Protein AF-A0A365Y9M2-F1 (afdb_monomer_lite)

Organism: NCBI:txid453836

pLDDT: mean 88.28, std 11.85, range [40.34, 97.75]

Secondary structure (DSSP, 8-state):
---PPPHHHHHHSTT--EEEEE-TTS-EEEEEEHHHHHHHHHHHHHHHHHTTT-HHHHHHHHHHHHHHH-TTTHHHHHHHHHHIIIIIIIHHHHHHHHHHH---HHHHHHHHTT---

Radius of gyration: 18.8 Å; chains: 1; bounding box: 39×30×52 Å

Sequence (117 aa):
MTNELPEELIKQLEGVNDFIITGSNGLPVGSLKLDQLQNDGANLAFKLAAHAGDEAQTRATLREAIQQHGHESIGYILMNAIPLLVDDILAPSFDVMQTATGADPRAKMAEIGGINA

Structure (mmCIF, N/CA/C/O backbone):
data_AF-A0A365Y9M2-F1
#
_entry.id   AF-A0A365Y9M2-F1
#
loop_
_atom_site.group_PDB
_atom_site.id
_atom_site.type_symbol
_atom_site.label_atom_id
_atom_site.label_alt_id
_atom_site.label_comp_id
_atom_site.label_asym_id
_atom_site.label_entity_id
_atom_site.label_seq_id
_atom_site.pdbx_PDB_ins_code
_atom_site.Cartn_x
_atom_site.Cartn_y
_atom_site.Cartn_z
_atom_site.occupancy
_atom_site.B_iso_or_equiv
_atom_site.auth_seq_id
_atom_site.auth_comp_id
_atom_site.auth_asym_id
_atom_site.auth_atom_id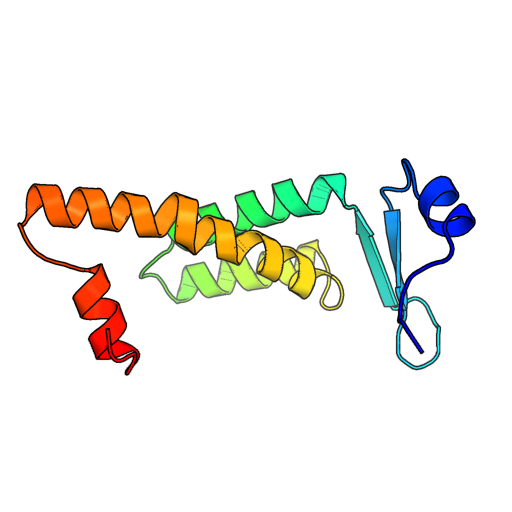
_atom_site.pdbx_PDB_model_num
ATOM 1 N N . MET A 1 1 ? -11.681 3.882 -33.254 1.00 40.34 1 MET A N 1
ATOM 2 C CA . MET A 1 1 ? -10.686 2.801 -33.386 1.00 40.34 1 MET A CA 1
ATOM 3 C C . MET A 1 1 ? -10.586 2.162 -32.021 1.00 40.34 1 MET A C 1
ATOM 5 O O . MET A 1 1 ? -10.237 2.859 -31.080 1.00 40.34 1 MET A O 1
ATOM 9 N N . THR A 1 2 ? -11.054 0.928 -31.883 1.00 45.25 2 THR A N 1
ATOM 10 C CA . THR A 1 2 ? -10.935 0.162 -30.641 1.00 45.25 2 THR A CA 1
ATOM 11 C C . THR A 1 2 ? -9.448 -0.080 -30.382 1.00 45.25 2 THR A C 1
ATOM 13 O O . THR A 1 2 ? -8.747 -0.581 -31.256 1.00 45.25 2 THR A O 1
ATOM 16 N N . ASN A 1 3 ? -8.953 0.353 -29.220 1.00 54.94 3 ASN A N 1
ATOM 17 C CA . ASN A 1 3 ? -7.579 0.124 -28.749 1.00 54.94 3 ASN A CA 1
ATOM 18 C C . ASN A 1 3 ? -7.406 -1.337 -28.297 1.00 54.94 3 ASN A C 1
ATOM 20 O O . ASN A 1 3 ? -6.944 -1.607 -27.193 1.00 54.94 3 ASN A O 1
ATOM 24 N N . GLU A 1 4 ? -7.837 -2.284 -29.120 1.00 59.12 4 GLU A N 1
ATOM 25 C CA . GLU A 1 4 ? -7.675 -3.702 -28.832 1.00 59.12 4 GLU A CA 1
ATOM 26 C C . GLU A 1 4 ? -6.430 -4.198 -29.557 1.00 59.12 4 GLU A C 1
ATOM 28 O O . GLU A 1 4 ? -6.253 -3.989 -30.761 1.00 59.12 4 GLU A O 1
ATOM 33 N N . LEU A 1 5 ? -5.520 -4.786 -28.783 1.00 69.56 5 LEU A N 1
ATOM 34 C CA . LEU A 1 5 ? -4.300 -5.379 -29.310 1.00 69.56 5 LEU A CA 1
ATOM 35 C C . LEU A 1 5 ? -4.674 -6.559 -30.228 1.00 69.56 5 LEU A C 1
ATOM 37 O O . LEU A 1 5 ? -5.591 -7.309 -29.893 1.00 69.56 5 LEU A O 1
ATOM 41 N N . PRO A 1 6 ? -3.980 -6.755 -31.366 1.00 82.81 6 PRO A N 1
ATOM 42 C CA . PRO A 1 6 ? -4.236 -7.893 -32.249 1.00 82.81 6 PRO A CA 1
ATOM 43 C C . PRO A 1 6 ? -4.089 -9.223 -31.497 1.00 82.81 6 PRO A C 1
ATOM 45 O O . PRO A 1 6 ? -3.138 -9.383 -30.735 1.00 82.81 6 PRO A O 1
ATOM 48 N N . GLU A 1 7 ? -4.969 -10.197 -31.746 1.00 73.81 7 GLU A N 1
ATOM 49 C CA . GLU A 1 7 ? -4.962 -11.508 -31.062 1.00 73.81 7 GLU A CA 1
ATOM 50 C C . GLU A 1 7 ? -3.613 -12.243 -31.162 1.00 73.81 7 GLU A C 1
ATOM 52 O O . GLU A 1 7 ? -3.167 -12.872 -30.205 1.00 73.81 7 GLU A O 1
ATOM 57 N N . GLU A 1 8 ? -2.911 -12.105 -32.289 1.00 71.12 8 GLU A N 1
ATOM 58 C CA . GLU A 1 8 ? -1.551 -12.633 -32.475 1.00 71.12 8 GLU A CA 1
ATOM 59 C C . GLU A 1 8 ? -0.531 -11.998 -31.523 1.00 71.12 8 GLU A C 1
ATOM 61 O O . GLU A 1 8 ? 0.378 -12.669 -31.037 1.00 71.12 8 GLU A O 1
ATOM 66 N N . LEU A 1 9 ? -0.697 -10.712 -31.210 1.00 68.38 9 LEU A N 1
ATOM 67 C CA . LEU A 1 9 ? 0.151 -10.016 -30.250 1.00 68.38 9 LEU A CA 1
ATOM 68 C C . LEU A 1 9 ? -0.154 -10.485 -28.823 1.00 68.38 9 LEU A C 1
ATOM 70 O O . LEU A 1 9 ? 0.766 -10.713 -28.049 1.00 68.38 9 LEU A O 1
ATOM 74 N N . ILE A 1 10 ? -1.435 -10.689 -28.493 1.00 68.94 10 ILE A N 1
ATOM 75 C CA . ILE A 1 10 ? -1.864 -11.233 -27.193 1.00 68.94 10 ILE A CA 1
ATOM 76 C C . ILE A 1 10 ? -1.237 -12.615 -26.969 1.00 68.94 10 ILE A C 1
ATOM 78 O O . ILE A 1 10 ? -0.666 -12.869 -25.914 1.00 68.94 10 ILE A O 1
ATOM 82 N N . LYS A 1 11 ? -1.258 -13.470 -27.993 1.00 67.06 11 LYS A N 1
ATOM 83 C CA . LYS A 1 11 ? -0.692 -14.822 -27.947 1.00 67.06 11 LYS A CA 1
ATOM 84 C C . LYS A 1 11 ? 0.838 -14.841 -27.857 1.00 67.06 11 LYS A C 1
ATOM 86 O O . LYS A 1 11 ? 1.407 -15.722 -27.227 1.00 67.06 11 LYS A O 1
ATOM 91 N N . GLN A 1 12 ? 1.517 -13.862 -28.455 1.00 65.50 12 GLN A N 1
ATOM 92 C CA . GLN A 1 12 ? 2.972 -13.687 -28.320 1.00 65.50 12 GLN A CA 1
ATOM 93 C C . GLN A 1 12 ? 3.389 -13.134 -26.952 1.00 65.50 12 GLN A C 1
ATOM 95 O O . GLN A 1 12 ? 4.537 -13.310 -26.550 1.00 65.50 12 GLN A O 1
ATOM 100 N N . LEU A 1 13 ? 2.470 -12.472 -26.248 1.00 63.47 13 LEU A N 1
ATOM 101 C CA . LEU A 1 13 ? 2.674 -11.977 -24.890 1.00 63.47 13 LEU A CA 1
ATOM 102 C C . LEU A 1 13 ? 2.364 -13.037 -23.820 1.00 63.47 13 LEU A C 1
ATOM 104 O O . LEU A 1 13 ? 2.690 -12.821 -22.653 1.00 63.47 13 LEU A O 1
ATOM 108 N N . GLU A 1 14 ? 1.788 -14.190 -24.183 1.00 61.66 14 GLU A N 1
ATOM 109 C CA . GLU A 1 14 ? 1.592 -15.307 -23.253 1.00 61.66 14 GLU A CA 1
ATOM 110 C C . GLU A 1 14 ? 2.953 -15.798 -22.722 1.00 61.66 14 GLU A C 1
ATOM 112 O O . GLU A 1 14 ? 3.769 -16.362 -23.449 1.00 61.66 14 GLU A O 1
ATOM 117 N N . GLY A 1 15 ? 3.210 -15.557 -21.431 1.00 64.50 15 GLY A N 1
ATOM 118 C CA . GLY A 1 15 ? 4.473 -15.891 -20.761 1.00 64.50 15 GLY A CA 1
ATOM 119 C C . GLY A 1 15 ? 5.547 -14.797 -20.815 1.00 64.50 15 GLY A C 1
ATOM 120 O O . GLY A 1 15 ? 6.639 -14.993 -20.277 1.00 64.50 15 GLY A O 1
ATOM 121 N N . VAL A 1 16 ? 5.262 -13.641 -21.425 1.00 68.44 16 VAL A N 1
ATOM 122 C CA . VAL A 1 16 ? 6.133 -12.463 -21.344 1.00 68.44 16 VAL A CA 1
ATOM 123 C C . VAL A 1 16 ? 5.870 -11.754 -20.023 1.00 68.44 16 VAL A C 1
ATOM 125 O O . VAL A 1 16 ? 4.854 -11.088 -19.854 1.00 68.44 16 VAL A O 1
ATOM 128 N N . ASN A 1 17 ? 6.819 -11.878 -19.096 1.00 80.12 17 ASN A N 1
ATOM 129 C CA . ASN A 1 17 ? 6.724 -11.249 -17.778 1.00 80.12 17 ASN A CA 1
ATOM 130 C C . ASN A 1 17 ? 7.559 -9.974 -17.661 1.00 80.12 17 ASN A C 1
ATOM 132 O O . ASN A 1 17 ? 7.354 -9.222 -16.715 1.00 80.12 17 ASN A O 1
ATOM 136 N N . ASP A 1 18 ? 8.442 -9.695 -18.622 1.00 85.94 18 ASP A N 1
ATOM 137 C CA . ASP A 1 18 ? 9.303 -8.513 -18.631 1.00 85.94 18 ASP A CA 1
ATOM 138 C C . ASP A 1 18 ? 8.794 -7.494 -19.664 1.00 85.94 18 ASP A C 1
ATOM 140 O O . ASP A 1 18 ? 8.778 -7.753 -20.866 1.00 85.94 18 ASP A O 1
ATOM 144 N N . PHE A 1 19 ? 8.410 -6.310 -19.195 1.00 85.31 19 PHE A N 1
ATOM 145 C CA . PHE A 1 19 ? 7.920 -5.195 -20.001 1.00 85.31 19 PHE A CA 1
ATOM 146 C C . PHE A 1 19 ? 8.931 -4.056 -19.975 1.00 85.31 19 PHE A C 1
ATOM 148 O O . PHE A 1 19 ? 9.530 -3.766 -18.941 1.00 85.31 19 PHE A O 1
ATOM 155 N N . ILE A 1 20 ? 9.103 -3.379 -21.107 1.00 87.44 20 ILE A N 1
ATOM 156 C CA . ILE A 1 20 ? 9.916 -2.166 -21.209 1.00 87.44 20 ILE A CA 1
ATOM 157 C C . ILE A 1 20 ? 8.976 -0.965 -21.174 1.00 87.44 20 ILE A C 1
ATOM 159 O O . ILE A 1 20 ? 8.030 -0.884 -21.955 1.00 87.44 20 ILE A O 1
ATOM 163 N N . ILE A 1 21 ? 9.256 -0.016 -20.286 1.00 87.50 21 ILE A N 1
ATOM 164 C CA . ILE A 1 21 ? 8.557 1.266 -20.231 1.00 87.50 21 ILE A CA 1
ATOM 165 C C . ILE A 1 21 ? 9.271 2.205 -21.196 1.00 87.50 21 ILE A C 1
ATOM 167 O O . ILE A 1 21 ? 10.480 2.419 -21.075 1.00 87.50 21 ILE A O 1
ATOM 171 N N . THR A 1 22 ? 8.540 2.761 -22.156 1.00 90.00 22 THR A N 1
ATOM 172 C CA . THR A 1 22 ? 9.079 3.699 -23.147 1.00 90.00 22 THR A CA 1
ATOM 173 C C . THR A 1 22 ? 8.641 5.126 -22.848 1.00 90.00 22 THR A C 1
ATOM 175 O O . THR A 1 22 ? 7.468 5.370 -22.570 1.00 90.00 22 THR A O 1
ATOM 178 N N . GLY A 1 23 ? 9.570 6.073 -22.958 1.00 85.44 23 GLY A N 1
ATOM 179 C CA . GLY A 1 23 ? 9.276 7.499 -22.895 1.00 85.44 23 GLY A CA 1
ATOM 180 C C . GLY A 1 23 ? 8.542 7.994 -24.145 1.00 85.44 23 GLY A C 1
ATOM 181 O O . GLY A 1 23 ? 8.379 7.277 -25.132 1.00 85.44 23 GLY A O 1
ATOM 182 N N . SER A 1 24 ? 8.139 9.264 -24.138 1.00 88.25 24 SER A N 1
ATOM 183 C CA . SER A 1 24 ? 7.404 9.899 -25.248 1.00 88.25 24 SER A CA 1
ATOM 184 C C . SER A 1 24 ? 8.172 9.945 -26.577 1.00 88.25 24 SER A C 1
ATOM 186 O O . SER A 1 24 ? 7.571 10.110 -27.634 1.00 88.25 24 SER A O 1
ATOM 188 N N . ASN A 1 25 ? 9.494 9.779 -26.535 1.00 90.00 25 ASN A N 1
ATOM 189 C CA . ASN A 1 25 ? 10.376 9.671 -27.699 1.00 90.00 25 ASN A CA 1
ATOM 190 C C . ASN A 1 25 ? 10.556 8.225 -28.202 1.00 90.00 25 ASN A C 1
ATOM 192 O O . ASN A 1 25 ? 11.366 7.994 -29.097 1.00 90.00 25 ASN A O 1
ATOM 196 N N . GLY A 1 26 ? 9.854 7.253 -27.611 1.00 85.94 26 GLY A N 1
ATOM 197 C CA . GLY A 1 26 ? 9.976 5.833 -27.938 1.00 85.94 26 GLY A CA 1
ATOM 198 C C . GLY A 1 26 ? 11.240 5.160 -27.395 1.00 85.94 26 GLY A C 1
ATOM 199 O O . GLY A 1 26 ? 11.449 3.980 -27.663 1.00 85.94 26 GLY A O 1
ATOM 200 N N . LEU A 1 27 ? 12.085 5.871 -26.637 1.00 92.00 27 LEU A N 1
ATOM 201 C CA . LEU A 1 27 ? 13.265 5.282 -26.005 1.00 92.00 27 LEU A CA 1
ATOM 202 C C . LEU A 1 27 ? 12.893 4.596 -24.683 1.00 92.00 27 LEU A C 1
ATOM 204 O O . LEU A 1 27 ? 12.008 5.080 -23.974 1.00 92.00 27 LEU A O 1
ATOM 208 N N . PRO A 1 28 ? 13.568 3.493 -24.319 1.00 89.00 28 PRO A N 1
ATOM 209 C CA . PRO A 1 28 ? 13.343 2.823 -23.045 1.00 89.00 28 PRO A CA 1
ATOM 210 C C . PRO A 1 28 ? 13.758 3.729 -21.879 1.00 89.00 28 PRO A C 1
ATOM 212 O O . PRO A 1 28 ? 14.871 4.254 -21.858 1.00 89.00 28 PRO A O 1
ATOM 215 N N . VAL A 1 29 ? 12.865 3.888 -20.906 1.00 89.62 29 VAL A N 1
ATOM 216 C CA . VAL A 1 29 ? 13.088 4.658 -19.668 1.00 89.62 29 VAL A CA 1
ATOM 217 C C . VAL A 1 29 ? 13.008 3.786 -18.415 1.00 89.62 29 VAL A C 1
ATOM 219 O O . VAL A 1 29 ? 13.471 4.186 -17.352 1.00 89.62 29 VAL A O 1
ATOM 222 N N . GLY A 1 30 ? 12.474 2.572 -18.538 1.00 84.31 30 GLY A N 1
ATOM 223 C CA . GLY A 1 30 ? 12.380 1.634 -17.431 1.00 84.31 30 GLY A CA 1
ATOM 224 C C . GLY A 1 30 ? 12.029 0.227 -17.886 1.00 84.31 30 GLY A C 1
ATOM 225 O O . GLY A 1 30 ? 11.831 -0.045 -19.071 1.00 84.31 30 GLY A O 1
ATOM 226 N N . SER A 1 31 ? 11.931 -0.668 -16.915 1.00 86.19 31 SER A N 1
ATOM 227 C CA . SER A 1 31 ? 11.458 -2.032 -17.117 1.00 86.19 31 SER A CA 1
ATOM 228 C C . SER A 1 31 ? 10.613 -2.469 -15.930 1.00 86.19 31 SER A C 1
ATOM 230 O O . SER A 1 31 ? 10.839 -2.013 -14.805 1.00 86.19 31 SER A O 1
ATOM 232 N N . LEU A 1 32 ? 9.672 -3.370 -16.177 1.00 85.56 32 LEU A N 1
ATOM 233 C CA . LEU A 1 32 ? 8.743 -3.891 -15.190 1.00 85.56 32 LEU A CA 1
ATOM 234 C C . LEU A 1 32 ? 8.629 -5.405 -15.336 1.00 85.56 32 LEU A C 1
ATOM 236 O O . LEU A 1 32 ? 8.488 -5.902 -16.448 1.00 85.56 32 LEU A O 1
ATOM 240 N N . LYS A 1 33 ? 8.651 -6.125 -14.213 1.00 87.25 33 LYS A N 1
ATOM 241 C CA . LYS A 1 33 ? 8.390 -7.565 -14.182 1.00 87.25 33 LYS A CA 1
ATOM 242 C C . LYS A 1 33 ? 6.996 -7.821 -13.610 1.00 87.25 33 LYS A C 1
ATOM 244 O O . LYS A 1 33 ? 6.785 -7.543 -12.431 1.00 87.25 33 LYS A O 1
ATOM 249 N N . LEU A 1 34 ? 6.052 -8.336 -14.401 1.00 82.31 34 LEU A N 1
ATOM 250 C CA . LEU A 1 34 ? 4.663 -8.542 -13.958 1.00 82.31 34 LEU A CA 1
ATOM 251 C C . LEU A 1 34 ? 4.558 -9.497 -12.763 1.00 82.31 34 LEU A C 1
ATOM 253 O O . LEU A 1 34 ? 3.850 -9.191 -11.810 1.00 82.31 34 LEU A O 1
ATOM 257 N N . ASP A 1 35 ? 5.322 -10.590 -12.756 1.00 84.06 35 ASP A N 1
ATOM 258 C CA . ASP A 1 35 ? 5.317 -11.547 -11.637 1.00 84.06 35 ASP A CA 1
ATOM 259 C C . ASP A 1 35 ? 5.807 -10.935 -10.318 1.00 84.06 35 ASP A C 1
ATOM 261 O O . ASP A 1 35 ? 5.444 -11.378 -9.228 1.00 84.06 35 ASP A O 1
ATOM 265 N N . GLN A 1 36 ? 6.680 -9.929 -10.404 1.00 87.62 36 GLN A N 1
ATOM 266 C CA . GLN A 1 36 ? 7.204 -9.245 -9.224 1.00 87.62 36 GLN A CA 1
ATOM 267 C C . GLN A 1 36 ? 6.287 -8.112 -8.789 1.00 87.62 36 GLN A C 1
ATOM 269 O O . GLN A 1 36 ? 6.172 -7.860 -7.597 1.00 87.62 36 GLN A O 1
ATOM 274 N N . LEU A 1 37 ? 5.573 -7.494 -9.731 1.00 88.62 37 LEU A N 1
ATOM 275 C CA . LEU A 1 37 ? 4.707 -6.349 -9.487 1.00 88.62 37 LEU A CA 1
ATOM 276 C C . LEU A 1 37 ? 3.679 -6.610 -8.379 1.00 88.62 37 LEU A C 1
ATOM 278 O O . LEU A 1 37 ? 3.495 -5.764 -7.505 1.00 88.62 37 LEU A O 1
ATOM 282 N N . GLN A 1 38 ? 3.042 -7.784 -8.386 1.00 87.50 38 GLN A N 1
ATOM 283 C CA . GLN A 1 38 ? 2.068 -8.146 -7.356 1.00 87.50 38 GLN A CA 1
ATOM 284 C C . GLN A 1 38 ? 2.729 -8.298 -5.978 1.00 87.50 38 GLN A C 1
ATOM 286 O O . GLN A 1 38 ? 2.224 -7.773 -4.986 1.00 87.50 38 GLN A O 1
ATOM 291 N N . ASN A 1 39 ? 3.880 -8.974 -5.915 1.00 92.12 39 ASN A N 1
ATOM 292 C CA . ASN A 1 39 ? 4.627 -9.170 -4.672 1.00 92.12 39 ASN A CA 1
ATOM 293 C C . ASN A 1 39 ? 5.166 -7.846 -4.117 1.00 92.12 39 ASN A C 1
ATOM 295 O O . ASN A 1 39 ? 5.070 -7.588 -2.919 1.00 92.12 39 ASN A O 1
ATOM 299 N N . ASP A 1 40 ? 5.703 -6.989 -4.982 1.00 93.94 40 ASP A N 1
ATOM 300 C CA . ASP A 1 40 ? 6.223 -5.673 -4.620 1.00 93.94 40 ASP A CA 1
ATOM 301 C C . ASP A 1 40 ? 5.097 -4.753 -4.139 1.00 93.94 40 ASP A C 1
ATOM 303 O O . ASP A 1 40 ? 5.246 -4.078 -3.119 1.00 93.94 40 ASP A O 1
ATOM 307 N N . GLY A 1 41 ? 3.944 -4.784 -4.816 1.00 94.56 41 GLY A N 1
ATOM 308 C CA . GLY A 1 41 ? 2.739 -4.067 -4.405 1.00 94.56 41 GLY A CA 1
ATOM 309 C C . GLY A 1 41 ? 2.251 -4.510 -3.026 1.00 94.56 41 GLY A C 1
ATOM 310 O O . GLY A 1 41 ? 2.017 -3.668 -2.160 1.00 94.56 41 GLY A O 1
ATOM 311 N N . ALA A 1 42 ? 2.177 -5.821 -2.781 1.00 94.81 42 ALA A N 1
ATOM 312 C CA . ALA A 1 42 ? 1.791 -6.370 -1.481 1.00 94.81 42 ALA A CA 1
ATOM 313 C C . ALA A 1 42 ? 2.774 -5.987 -0.373 1.00 94.81 42 ALA A C 1
ATOM 315 O O . ALA A 1 42 ? 2.371 -5.481 0.676 1.00 94.81 42 ALA A O 1
ATOM 316 N N . ASN A 1 43 ? 4.073 -6.155 -0.618 1.00 95.38 43 ASN A N 1
ATOM 317 C CA . ASN A 1 43 ? 5.111 -5.771 0.333 1.00 95.38 43 ASN A CA 1
ATOM 318 C C . ASN A 1 43 ? 5.040 -4.279 0.672 1.00 95.38 43 ASN A C 1
ATOM 320 O O . ASN A 1 43 ? 5.171 -3.904 1.839 1.00 95.38 43 ASN A O 1
ATOM 324 N N . LEU A 1 44 ? 4.825 -3.425 -0.331 1.00 96.62 44 LEU A N 1
ATOM 325 C CA . LEU A 1 44 ? 4.681 -1.992 -0.122 1.00 96.62 44 LEU A CA 1
ATOM 326 C C . LEU A 1 44 ? 3.416 -1.672 0.685 1.00 96.62 44 LEU A C 1
ATOM 328 O O . LEU A 1 44 ? 3.510 -0.933 1.662 1.00 96.62 44 LEU A O 1
ATOM 332 N N . ALA A 1 45 ? 2.269 -2.263 0.340 1.00 96.88 45 ALA A N 1
ATOM 333 C CA . ALA A 1 45 ? 1.011 -2.086 1.067 1.00 96.88 45 ALA A CA 1
ATOM 334 C C . ALA A 1 45 ? 1.162 -2.412 2.562 1.00 96.88 45 ALA A C 1
ATOM 336 O O . ALA A 1 45 ? 0.846 -1.578 3.412 1.00 96.88 45 ALA A O 1
ATOM 337 N N . PHE A 1 46 ? 1.728 -3.575 2.897 1.00 96.00 46 PHE A N 1
ATOM 338 C CA . PHE A 1 46 ? 1.918 -3.974 4.294 1.00 96.00 46 PHE A CA 1
ATOM 339 C C . PHE A 1 46 ? 2.920 -3.093 5.043 1.00 96.00 46 PHE A C 1
ATOM 341 O O . PHE A 1 46 ? 2.677 -2.756 6.201 1.00 96.00 46 PHE A O 1
ATOM 348 N N . LYS A 1 47 ? 4.023 -2.676 4.406 1.00 96.50 47 LYS A N 1
ATOM 349 C CA . LYS A 1 47 ? 4.980 -1.747 5.032 1.00 96.50 47 LYS A CA 1
ATOM 350 C C . LYS A 1 47 ? 4.336 -0.392 5.328 1.00 96.50 47 LYS A C 1
ATOM 352 O O . LYS A 1 47 ? 4.508 0.136 6.421 1.00 96.50 47 LYS A O 1
ATOM 357 N N . LEU A 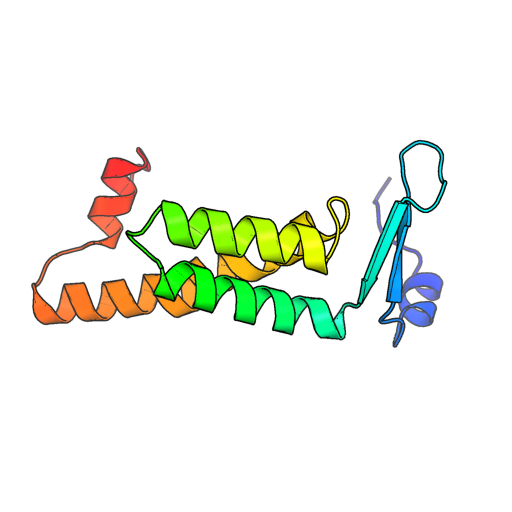1 48 ? 3.569 0.154 4.381 1.00 96.94 48 LEU A N 1
ATOM 358 C CA . LEU A 1 48 ? 2.856 1.418 4.577 1.00 96.94 48 LEU A CA 1
ATOM 359 C C . LEU A 1 48 ? 1.813 1.298 5.694 1.00 96.94 48 LEU A C 1
ATOM 361 O O . LEU A 1 48 ? 1.752 2.162 6.564 1.00 96.94 48 LEU A O 1
ATOM 365 N N . ALA A 1 49 ? 1.047 0.207 5.717 1.00 96.06 49 ALA A N 1
ATOM 366 C CA . ALA A 1 49 ? 0.075 -0.051 6.774 1.00 96.06 49 ALA A CA 1
ATOM 367 C C . ALA A 1 49 ? 0.729 -0.197 8.159 1.00 96.06 49 ALA A C 1
ATOM 369 O O . ALA A 1 49 ? 0.225 0.355 9.133 1.00 96.06 49 ALA A O 1
ATOM 370 N N . ALA A 1 50 ? 1.877 -0.877 8.254 1.00 96.44 50 ALA A N 1
ATOM 371 C CA . ALA A 1 50 ? 2.624 -1.031 9.506 1.00 96.44 50 ALA A CA 1
ATOM 372 C C . ALA A 1 50 ? 3.145 0.304 10.070 1.00 96.44 50 ALA A C 1
ATOM 374 O O . ALA A 1 50 ? 3.377 0.420 11.273 1.00 96.44 50 ALA A O 1
ATOM 375 N N . HIS A 1 51 ? 3.315 1.310 9.212 1.00 96.88 51 HIS A N 1
ATOM 376 C CA . HIS A 1 51 ? 3.736 2.660 9.579 1.00 96.88 51 HIS A CA 1
ATOM 377 C C . HIS A 1 51 ? 2.583 3.674 9.576 1.00 96.88 51 HIS A C 1
ATOM 379 O O . HIS A 1 51 ? 2.828 4.879 9.650 1.00 96.88 51 HIS A O 1
ATOM 385 N N . ALA A 1 52 ? 1.326 3.219 9.515 1.00 94.25 52 ALA A N 1
ATOM 386 C CA . ALA A 1 52 ? 0.168 4.103 9.544 1.00 94.25 52 ALA A CA 1
ATOM 387 C C . ALA A 1 52 ? 0.185 4.990 10.804 1.00 94.25 52 ALA A C 1
ATOM 389 O O . ALA A 1 52 ? 0.267 4.506 11.931 1.00 94.25 52 ALA A O 1
ATOM 390 N N . GLY A 1 53 ? 0.116 6.309 10.602 1.00 94.19 53 GLY A N 1
ATOM 391 C CA . GLY A 1 53 ? 0.235 7.309 11.670 1.00 94.19 53 GLY A CA 1
ATOM 392 C C . GLY A 1 53 ? 1.662 7.807 11.941 1.00 94.19 53 GLY A C 1
ATOM 393 O O . GLY A 1 53 ? 1.815 8.826 12.610 1.00 94.19 53 GLY A O 1
ATOM 394 N N . ASP A 1 54 ? 2.694 7.171 11.376 1.00 97.31 54 ASP A N 1
ATOM 395 C CA . ASP A 1 54 ? 4.080 7.654 11.372 1.00 97.31 54 ASP A CA 1
ATOM 396 C C . ASP A 1 54 ? 4.455 8.175 9.976 1.00 97.31 54 ASP A C 1
ATOM 398 O O . ASP A 1 54 ? 4.871 7.447 9.067 1.00 97.31 54 ASP A O 1
ATOM 402 N N . GLU A 1 55 ? 4.290 9.483 9.793 1.00 96.25 55 GLU A N 1
ATOM 403 C CA . GLU A 1 55 ? 4.526 10.153 8.514 1.00 96.25 55 GLU A CA 1
ATOM 404 C C . GLU A 1 55 ? 6.006 10.112 8.087 1.00 96.25 55 GLU A C 1
ATOM 406 O O . GLU A 1 55 ? 6.320 10.120 6.892 1.00 96.25 55 GLU A O 1
ATOM 411 N N . ALA A 1 56 ? 6.938 10.078 9.047 1.00 97.75 56 ALA A N 1
ATOM 412 C CA . ALA A 1 56 ? 8.366 10.032 8.756 1.00 97.75 56 ALA A CA 1
ATOM 413 C C . ALA A 1 56 ? 8.756 8.662 8.195 1.00 97.75 56 ALA A C 1
ATOM 415 O O . ALA A 1 56 ? 9.411 8.600 7.150 1.00 97.75 56 ALA A O 1
ATOM 416 N N . GLN A 1 57 ? 8.295 7.585 8.833 1.00 97.31 57 GLN A N 1
ATOM 417 C CA . GLN A 1 57 ? 8.548 6.223 8.366 1.00 97.31 57 GLN A CA 1
ATOM 418 C C . GLN A 1 57 ? 7.834 5.929 7.050 1.00 97.31 57 GLN A C 1
ATOM 420 O O . GLN A 1 57 ? 8.455 5.422 6.121 1.00 97.31 57 GLN A O 1
ATOM 425 N N . THR A 1 58 ? 6.580 6.364 6.905 1.00 96.31 58 THR A N 1
ATOM 426 C CA . THR A 1 58 ? 5.836 6.238 5.640 1.00 96.31 58 THR A CA 1
ATOM 427 C C . THR A 1 58 ? 6.613 6.866 4.474 1.00 96.31 58 THR A C 1
ATOM 429 O O . THR A 1 58 ? 6.781 6.256 3.416 1.00 96.31 58 THR A O 1
ATOM 432 N N . ARG A 1 59 ? 7.163 8.075 4.666 1.00 96.44 59 ARG A N 1
ATOM 433 C CA . ARG A 1 59 ? 7.994 8.741 3.649 1.00 96.44 59 ARG A CA 1
ATOM 434 C C . ARG A 1 59 ? 9.322 8.035 3.394 1.00 96.44 59 ARG A C 1
ATOM 436 O O . ARG A 1 59 ? 9.784 8.037 2.252 1.00 96.44 59 ARG A O 1
ATOM 443 N N . ALA A 1 60 ? 9.946 7.470 4.425 1.00 97.50 60 ALA A N 1
ATOM 444 C CA . ALA A 1 60 ? 11.170 6.691 4.274 1.00 97.50 60 ALA A CA 1
ATOM 445 C C . ALA A 1 60 ? 10.915 5.435 3.427 1.00 97.50 60 ALA A C 1
ATOM 447 O O . ALA A 1 60 ? 11.600 5.240 2.425 1.00 97.50 60 ALA A O 1
ATOM 448 N N . THR A 1 61 ? 9.859 4.674 3.730 1.00 96.88 61 THR A N 1
ATOM 449 C CA . THR A 1 61 ? 9.436 3.498 2.955 1.00 96.88 61 THR A CA 1
ATOM 450 C C . THR A 1 61 ? 9.164 3.838 1.490 1.00 96.88 61 THR A C 1
ATOM 452 O O . THR A 1 61 ? 9.635 3.138 0.595 1.00 96.88 61 THR A O 1
ATOM 455 N N . LEU A 1 62 ? 8.445 4.933 1.213 1.00 95.12 62 LEU A N 1
ATOM 456 C CA . LEU A 1 62 ? 8.189 5.365 -0.166 1.00 95.12 62 LEU A CA 1
ATOM 457 C C . LEU A 1 62 ? 9.481 5.738 -0.900 1.00 95.12 62 LEU A C 1
ATOM 459 O O . LEU A 1 62 ? 9.648 5.402 -2.070 1.00 95.12 62 LEU A O 1
ATOM 463 N N . ARG A 1 63 ? 10.417 6.410 -0.221 1.00 95.75 63 ARG A N 1
ATOM 464 C CA . ARG A 1 63 ? 11.717 6.761 -0.803 1.00 95.75 63 ARG A CA 1
ATOM 465 C C . ARG A 1 63 ? 12.533 5.518 -1.142 1.00 95.75 63 ARG A C 1
ATOM 467 O O . ARG A 1 63 ? 13.097 5.464 -2.231 1.00 95.75 63 ARG A O 1
ATOM 474 N N . GLU A 1 64 ? 12.582 4.543 -0.241 1.00 95.31 64 GLU A N 1
ATOM 475 C CA . GLU A 1 64 ? 13.250 3.260 -0.479 1.00 95.31 64 GLU A CA 1
ATOM 476 C C . GLU A 1 64 ? 12.636 2.534 -1.678 1.00 95.31 64 GLU A C 1
ATOM 478 O O . GLU A 1 64 ? 13.366 2.086 -2.559 1.00 95.31 64 GLU A O 1
ATOM 483 N N . ALA A 1 65 ? 11.305 2.501 -1.780 1.00 93.44 65 ALA A N 1
ATOM 484 C CA . ALA A 1 65 ? 10.620 1.883 -2.912 1.00 93.44 65 ALA A CA 1
ATOM 485 C C . ALA A 1 65 ? 10.945 2.590 -4.244 1.00 93.44 65 ALA A C 1
ATOM 487 O O . ALA A 1 65 ? 11.237 1.933 -5.242 1.00 93.44 65 ALA A O 1
ATOM 488 N N . ILE A 1 66 ? 10.979 3.927 -4.265 1.00 94.00 66 ILE A N 1
ATOM 489 C CA . ILE A 1 66 ? 11.394 4.695 -5.452 1.00 94.00 66 ILE A CA 1
ATOM 490 C C . ILE A 1 66 ? 12.847 4.379 -5.831 1.00 94.00 66 ILE A C 1
ATOM 492 O O . ILE A 1 66 ? 13.153 4.240 -7.013 1.00 94.00 66 ILE A O 1
ATOM 496 N N . GLN A 1 67 ? 13.747 4.261 -4.852 1.00 93.19 67 GLN A N 1
ATOM 497 C CA . GLN A 1 67 ? 15.150 3.915 -5.100 1.00 93.19 67 GLN A CA 1
ATOM 498 C C . GLN A 1 67 ? 15.309 2.486 -5.628 1.00 93.19 67 GLN A C 1
ATOM 500 O O . GLN A 1 67 ? 16.143 2.254 -6.499 1.00 93.19 67 GLN A O 1
ATOM 505 N N . GLN A 1 68 ? 14.509 1.548 -5.122 1.00 90.50 68 GLN A N 1
ATOM 506 C CA . GLN A 1 68 ? 14.554 0.142 -5.509 1.00 90.50 68 GLN A CA 1
ATOM 507 C C . GLN A 1 68 ? 14.002 -0.095 -6.920 1.00 90.50 68 GLN A C 1
ATOM 509 O O . GLN A 1 68 ? 14.586 -0.861 -7.682 1.00 90.50 68 GLN A O 1
ATOM 514 N N . HIS A 1 69 ? 12.887 0.548 -7.271 1.00 87.62 69 HIS A N 1
ATOM 515 C CA . HIS A 1 69 ? 12.153 0.247 -8.505 1.00 87.62 69 HIS A CA 1
ATOM 516 C C . HIS A 1 69 ? 12.325 1.303 -9.602 1.00 87.62 69 HIS A C 1
ATOM 518 O O . HIS A 1 69 ? 11.983 1.057 -10.756 1.00 87.62 69 HIS A O 1
ATOM 524 N N . GLY A 1 70 ? 12.879 2.468 -9.268 1.00 86.38 70 GLY A N 1
ATOM 525 C CA . GLY A 1 70 ? 13.001 3.597 -10.180 1.00 86.38 70 GLY A CA 1
ATOM 526 C C . GLY A 1 70 ? 11.708 4.407 -10.303 1.00 86.38 70 GLY A C 1
ATOM 527 O O . GLY A 1 70 ? 10.600 3.933 -10.045 1.00 86.38 70 GLY A O 1
ATOM 528 N N . HIS A 1 71 ? 11.862 5.668 -10.712 1.00 86.88 71 HIS A N 1
ATOM 529 C CA . HIS A 1 71 ? 10.757 6.625 -10.804 1.00 86.88 71 HIS A CA 1
ATOM 530 C C . HIS A 1 71 ? 9.691 6.221 -11.834 1.00 86.8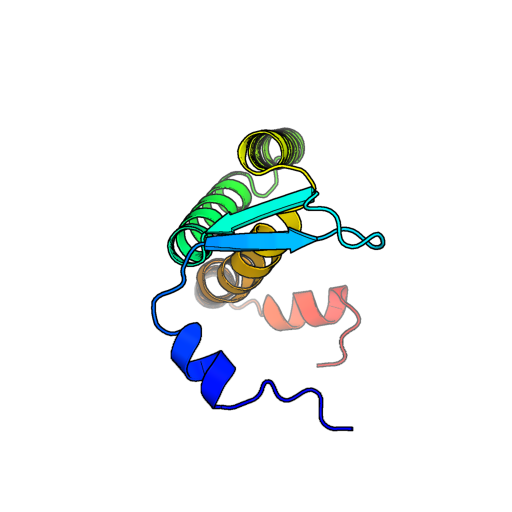8 71 HIS A C 1
ATOM 532 O O . HIS A 1 71 ? 8.509 6.465 -11.621 1.00 86.88 71 HIS A O 1
ATOM 538 N N . GLU A 1 72 ? 10.102 5.565 -12.918 1.00 87.25 72 GLU A N 1
ATOM 539 C CA . GLU A 1 72 ? 9.203 5.184 -14.013 1.00 87.25 72 GLU A CA 1
ATOM 540 C C . GLU A 1 72 ? 8.336 3.961 -13.669 1.00 87.25 72 GLU A C 1
ATOM 542 O O . GLU A 1 72 ? 7.198 3.858 -14.124 1.00 87.25 72 GLU A O 1
ATOM 547 N N . SER A 1 73 ? 8.838 3.041 -12.836 1.00 86.88 73 SER A N 1
ATOM 548 C CA . SER A 1 73 ? 8.135 1.791 -12.510 1.00 86.88 73 SER A CA 1
ATOM 549 C C . SER A 1 73 ? 7.324 1.867 -11.210 1.00 86.88 73 SER A C 1
ATOM 551 O O . SER A 1 73 ? 6.359 1.118 -11.051 1.00 86.88 73 SER A O 1
ATOM 553 N N . ILE A 1 74 ? 7.663 2.775 -10.283 1.00 91.25 74 ILE A N 1
ATOM 554 C CA . ILE A 1 74 ? 7.018 2.852 -8.958 1.00 91.25 74 ILE A CA 1
ATOM 555 C C . ILE A 1 74 ? 5.509 3.121 -9.030 1.00 91.25 74 ILE A C 1
ATOM 557 O O . ILE A 1 74 ? 4.760 2.631 -8.187 1.00 91.25 74 ILE A O 1
ATOM 561 N N . GLY A 1 75 ? 5.044 3.847 -10.053 1.00 90.88 75 GLY A N 1
ATOM 562 C CA . GLY A 1 75 ? 3.619 4.116 -10.254 1.00 90.88 75 GLY A CA 1
ATOM 563 C C . GLY A 1 75 ? 2.796 2.832 -10.392 1.00 90.88 75 GLY A C 1
ATOM 564 O O . GLY A 1 75 ? 1.752 2.701 -9.758 1.00 90.88 75 GLY A O 1
ATOM 565 N N . TYR A 1 76 ? 3.306 1.842 -11.129 1.00 91.25 76 TYR A N 1
ATOM 566 C CA . TYR A 1 76 ? 2.628 0.556 -11.311 1.00 91.25 76 TYR A CA 1
ATOM 567 C C . TYR A 1 76 ? 2.559 -0.250 -10.010 1.00 91.25 76 TYR A C 1
ATOM 569 O O . TYR A 1 76 ? 1.547 -0.896 -9.728 1.00 91.25 76 TYR A O 1
ATOM 577 N N . ILE A 1 77 ? 3.616 -0.188 -9.194 1.00 93.06 77 ILE A N 1
ATOM 578 C CA . ILE A 1 77 ? 3.677 -0.865 -7.890 1.00 93.06 77 ILE A CA 1
ATOM 579 C C . ILE A 1 77 ? 2.681 -0.227 -6.924 1.00 93.06 77 ILE A C 1
ATOM 581 O O . ILE A 1 77 ? 1.917 -0.934 -6.273 1.00 93.06 77 ILE A O 1
ATOM 585 N N . LEU A 1 78 ? 2.626 1.108 -6.880 1.00 94.50 78 LEU A N 1
ATOM 586 C CA . LEU A 1 78 ? 1.644 1.841 -6.081 1.00 94.50 78 LEU A CA 1
ATOM 587 C C . LEU A 1 78 ? 0.209 1.507 -6.504 1.00 94.50 78 LEU A C 1
ATOM 589 O O . LEU A 1 78 ? -0.636 1.272 -5.644 1.00 94.50 78 LEU A O 1
ATOM 593 N N . MET A 1 79 ? -0.060 1.412 -7.809 1.00 93.81 79 MET A N 1
ATOM 594 C CA . MET A 1 79 ? -1.372 0.998 -8.317 1.00 93.81 79 MET A CA 1
ATOM 595 C C . MET A 1 79 ? -1.760 -0.421 -7.879 1.00 93.81 79 MET A C 1
ATOM 597 O O . MET A 1 79 ? -2.938 -0.664 -7.646 1.00 93.81 79 MET A O 1
ATOM 601 N N . ASN A 1 80 ? -0.797 -1.337 -7.714 1.00 93.31 80 ASN A N 1
ATOM 602 C CA . ASN A 1 80 ? -1.053 -2.675 -7.165 1.00 93.31 80 ASN A CA 1
ATOM 603 C C . ASN A 1 80 ? -1.201 -2.673 -5.638 1.00 93.31 80 ASN A C 1
ATOM 605 O O . ASN A 1 80 ? -1.956 -3.472 -5.096 1.00 93.31 80 ASN A O 1
ATOM 609 N N . ALA A 1 81 ? -0.510 -1.773 -4.938 1.00 95.81 81 ALA A N 1
ATOM 610 C CA . ALA A 1 81 ? -0.588 -1.662 -3.484 1.00 95.81 81 ALA A CA 1
ATOM 611 C C . ALA A 1 81 ? -1.929 -1.082 -2.996 1.00 95.81 81 ALA A C 1
ATOM 613 O O . ALA A 1 81 ? -2.383 -1.430 -1.908 1.00 95.81 81 ALA A O 1
ATOM 614 N N . ILE A 1 82 ? -2.569 -0.198 -3.773 1.00 95.81 82 ILE A N 1
ATOM 615 C CA . ILE A 1 82 ? -3.802 0.498 -3.364 1.00 95.81 82 ILE A CA 1
ATOM 616 C C . ILE A 1 82 ? -4.971 -0.467 -3.092 1.00 95.81 82 ILE A C 1
ATOM 618 O O . ILE A 1 82 ? -5.536 -0.370 -2.003 1.00 95.81 82 ILE A O 1
ATOM 622 N N . PRO A 1 83 ? -5.342 -1.398 -3.996 1.00 94.12 83 PRO A N 1
ATOM 623 C CA . PRO A 1 83 ? -6.409 -2.359 -3.713 1.00 94.12 83 PRO A CA 1
ATOM 624 C C . PRO A 1 83 ? -6.126 -3.187 -2.459 1.00 94.12 83 PRO A C 1
ATOM 626 O O . PRO A 1 83 ? -7.001 -3.334 -1.620 1.00 94.12 83 PRO A O 1
ATOM 629 N N . LEU A 1 84 ? -4.878 -3.621 -2.258 1.00 95.00 84 LEU A N 1
ATOM 630 C CA . LEU A 1 84 ? -4.480 -4.387 -1.072 1.00 95.00 84 LEU A CA 1
ATOM 631 C C . LEU A 1 84 ? -4.623 -3.559 0.218 1.00 95.00 84 LEU A C 1
ATOM 633 O O . LEU A 1 84 ? -5.067 -4.059 1.248 1.00 95.00 84 LEU A O 1
ATOM 637 N N . LEU A 1 85 ? -4.297 -2.263 0.172 1.00 95.38 85 LEU A N 1
ATOM 638 C CA . LEU A 1 85 ? -4.535 -1.349 1.292 1.00 95.38 85 LEU A CA 1
ATOM 639 C C . LEU A 1 85 ? -6.028 -1.184 1.599 1.00 95.38 85 LEU A C 1
ATOM 641 O O . LEU A 1 85 ? -6.397 -1.126 2.770 1.00 95.38 85 LEU A O 1
ATOM 645 N N . VAL A 1 86 ? -6.881 -1.078 0.580 1.00 95.12 86 VAL A N 1
ATOM 646 C CA . VAL A 1 86 ? -8.318 -0.820 0.757 1.00 95.12 86 VAL A CA 1
ATOM 647 C C . VAL A 1 86 ? -9.071 -2.091 1.152 1.00 95.12 86 VAL A C 1
ATOM 649 O O . VAL A 1 86 ? -9.771 -2.095 2.166 1.00 95.12 86 VAL A O 1
ATOM 652 N N . ASP A 1 87 ? -8.904 -3.163 0.389 1.00 95.81 87 ASP A N 1
ATOM 653 C CA . ASP A 1 87 ? -9.709 -4.378 0.494 1.00 95.81 87 ASP A CA 1
ATOM 654 C C . ASP A 1 87 ? -9.148 -5.346 1.540 1.00 95.81 87 ASP A C 1
ATOM 656 O O . ASP A 1 87 ? -9.900 -5.872 2.359 1.00 95.81 87 ASP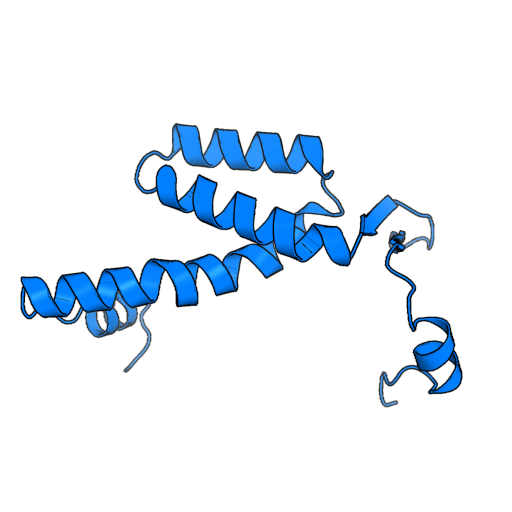 A O 1
ATOM 660 N N . ASP A 1 88 ? -7.826 -5.535 1.579 1.00 95.56 88 ASP A N 1
ATOM 661 C CA . ASP A 1 88 ? -7.212 -6.559 2.436 1.00 95.56 88 ASP A CA 1
ATOM 662 C C . ASP A 1 88 ? -6.748 -6.023 3.797 1.00 95.56 88 ASP A C 1
ATOM 664 O O . ASP A 1 88 ? -6.516 -6.799 4.725 1.00 95.56 88 ASP A O 1
ATOM 668 N N . ILE A 1 89 ? -6.607 -4.702 3.946 1.00 95.25 89 ILE A N 1
ATOM 669 C CA . ILE A 1 89 ? -6.119 -4.076 5.184 1.00 95.25 89 ILE A CA 1
ATOM 670 C C . ILE A 1 89 ? -7.192 -3.183 5.813 1.00 95.25 89 ILE A C 1
ATOM 672 O O . ILE A 1 89 ? -7.579 -3.398 6.966 1.00 95.25 89 ILE A O 1
ATOM 676 N N . LEU A 1 90 ? -7.688 -2.178 5.088 1.00 95.25 90 LEU A N 1
ATOM 677 C CA . LEU A 1 90 ? -8.612 -1.188 5.643 1.00 95.25 90 LEU A CA 1
ATOM 678 C C . LEU A 1 90 ? -9.999 -1.781 5.908 1.00 95.25 90 LEU A C 1
ATOM 680 O O . LEU A 1 90 ? -10.538 -1.586 6.999 1.00 95.25 90 LEU A O 1
ATOM 684 N N . ALA A 1 91 ? -10.563 -2.532 4.960 1.00 96.62 91 ALA A N 1
ATOM 685 C CA . ALA A 1 91 ? -11.874 -3.155 5.120 1.00 96.62 91 ALA A CA 1
ATOM 686 C C . ALA A 1 91 ? -11.960 -4.093 6.345 1.00 96.62 91 ALA A C 1
ATOM 688 O O . ALA A 1 91 ? -12.836 -3.856 7.183 1.00 96.62 91 ALA A O 1
ATOM 689 N N . PRO A 1 92 ? -11.059 -5.076 6.553 1.00 96.75 92 PRO A N 1
ATOM 690 C CA . PRO A 1 92 ? -11.124 -5.914 7.751 1.00 96.75 92 PRO A CA 1
ATOM 691 C C . PRO A 1 92 ? -10.848 -5.124 9.038 1.00 96.75 92 PRO A C 1
ATOM 693 O O . PRO A 1 92 ? -11.452 -5.406 10.073 1.00 96.75 92 PRO A O 1
ATOM 696 N N . SER A 1 93 ? -10.000 -4.089 8.993 1.00 95.31 93 SER A N 1
ATOM 697 C CA . SER A 1 93 ? -9.790 -3.197 10.146 1.00 95.31 93 SER A CA 1
ATOM 698 C C . SER A 1 93 ? -11.078 -2.467 10.543 1.00 95.31 93 SER A C 1
ATOM 700 O O . SER A 1 93 ? -11.378 -2.315 11.730 1.00 95.31 93 SER A O 1
ATOM 702 N N . PHE A 1 94 ? -11.871 -2.047 9.557 1.00 96.69 94 PHE A N 1
ATOM 703 C CA . PHE A 1 94 ? -13.183 -1.441 9.768 1.00 96.69 94 PHE A CA 1
ATOM 704 C C . PHE A 1 94 ? -14.214 -2.437 10.294 1.00 96.69 94 PHE A C 1
ATOM 706 O O . PHE A 1 94 ? -14.973 -2.078 11.193 1.00 96.69 94 PHE A O 1
ATOM 713 N N . ASP A 1 95 ? -14.204 -3.684 9.821 1.00 97.50 95 ASP A N 1
ATOM 714 C CA . ASP A 1 95 ? -15.090 -4.736 10.337 1.00 97.50 95 ASP A CA 1
ATOM 715 C C . ASP A 1 95 ? -14.820 -5.027 11.817 1.00 97.50 95 ASP A C 1
ATOM 717 O O . ASP A 1 95 ? -15.749 -5.123 12.628 1.00 97.50 95 ASP A O 1
ATOM 721 N N . VAL A 1 96 ? -13.541 -5.099 12.200 1.00 97.12 96 VAL A N 1
ATOM 722 C CA . VAL A 1 96 ? -13.128 -5.255 13.600 1.00 97.12 96 VAL A CA 1
ATOM 723 C C . VAL A 1 96 ? -13.570 -4.053 14.433 1.00 97.12 96 VAL A C 1
ATOM 725 O O . VAL A 1 96 ? -14.145 -4.233 15.506 1.00 97.12 96 VAL A O 1
ATOM 728 N N . MET A 1 97 ? -13.351 -2.828 13.947 1.00 96.81 97 MET A N 1
ATOM 729 C CA . MET A 1 97 ? -13.746 -1.607 14.656 1.00 96.81 97 MET A CA 1
ATOM 730 C C . MET A 1 97 ? -15.261 -1.529 14.863 1.00 96.81 97 MET A C 1
ATOM 732 O O . MET A 1 97 ? -15.711 -1.236 15.973 1.00 96.81 97 MET A O 1
ATOM 736 N N . GLN A 1 98 ? -16.047 -1.827 13.829 1.00 97.44 98 GLN A N 1
ATOM 737 C CA . GLN A 1 98 ? -17.504 -1.852 13.910 1.00 97.44 98 GLN A CA 1
ATOM 738 C C . GLN A 1 98 ? -17.984 -2.898 14.913 1.00 97.44 98 GLN A C 1
ATOM 740 O O . GLN A 1 98 ? -18.808 -2.594 15.773 1.00 97.44 98 GLN A O 1
ATOM 745 N N . THR A 1 99 ? -17.416 -4.102 14.869 1.00 97.38 99 THR A N 1
ATOM 746 C CA . THR A 1 99 ? -17.750 -5.176 15.814 1.00 97.38 99 THR A CA 1
ATOM 747 C C . THR A 1 99 ? -17.398 -4.801 17.256 1.00 97.38 99 THR A C 1
ATOM 749 O O . THR A 1 99 ? -18.170 -5.069 18.172 1.00 97.38 99 THR A O 1
ATOM 752 N N . ALA A 1 100 ? -16.243 -4.166 17.474 1.00 97.44 100 ALA A N 1
ATOM 753 C CA . ALA A 1 100 ? -15.747 -3.843 18.810 1.00 97.44 100 ALA A CA 1
ATOM 754 C C . ALA A 1 100 ? -16.414 -2.608 19.439 1.00 97.44 100 ALA A C 1
ATOM 756 O O . ALA A 1 100 ? -16.502 -2.519 20.662 1.00 97.44 100 ALA A O 1
ATOM 757 N N . THR A 1 101 ? -16.847 -1.641 18.626 1.00 97.19 101 THR A N 1
ATOM 758 C CA . THR A 1 101 ? -17.294 -0.319 19.108 1.00 97.19 101 THR A CA 1
ATOM 759 C C . THR A 1 101 ? -18.734 0.028 18.738 1.00 97.19 101 THR A C 1
ATOM 761 O O . THR A 1 101 ? -19.292 0.968 19.298 1.00 97.19 101 THR A O 1
ATOM 764 N N . GLY A 1 102 ? -19.340 -0.692 17.792 1.00 94.88 102 GLY A N 1
ATOM 765 C CA . GLY A 1 102 ? -20.636 -0.349 17.204 1.00 94.88 102 GLY A CA 1
ATOM 766 C C . GLY A 1 102 ? -20.606 0.866 16.268 1.00 94.88 102 GLY A C 1
ATOM 767 O O . GLY A 1 102 ? -21.650 1.237 15.737 1.00 94.88 102 GLY A O 1
ATOM 768 N N . ALA A 1 103 ? -19.445 1.498 16.061 1.00 94.62 103 ALA A N 1
ATOM 769 C CA . ALA A 1 103 ? -19.298 2.606 15.125 1.00 94.62 103 ALA A CA 1
ATOM 770 C C . ALA A 1 103 ? -19.354 2.121 13.668 1.00 94.62 103 ALA A C 1
ATOM 772 O O . ALA A 1 103 ? -18.953 1.000 13.368 1.00 94.62 103 ALA A O 1
ATOM 773 N N . ASP A 1 104 ? -19.787 2.991 12.755 1.00 95.44 104 ASP A N 1
ATOM 774 C CA . ASP A 1 104 ? -19.705 2.755 11.311 1.00 95.44 104 ASP A CA 1
ATOM 775 C C . ASP A 1 104 ? -18.550 3.577 10.704 1.00 95.44 104 ASP A C 1
ATOM 777 O O . ASP A 1 104 ? -18.743 4.725 10.280 1.00 95.44 104 ASP A O 1
ATOM 781 N N . PRO A 1 105 ? -17.316 3.036 10.689 1.00 95.56 105 PRO A N 1
ATOM 782 C CA . PRO A 1 105 ? -16.166 3.745 10.138 1.00 95.56 105 PRO A CA 1
ATOM 783 C C . PRO A 1 105 ? -16.286 3.988 8.629 1.00 95.56 105 PRO A C 1
ATOM 785 O O . PRO A 1 105 ? -15.735 4.973 8.140 1.00 95.56 105 PRO A O 1
ATOM 788 N N . ARG A 1 106 ? -17.028 3.155 7.884 1.00 94.62 106 ARG A N 1
ATOM 789 C CA . ARG A 1 106 ? -17.218 3.331 6.436 1.00 94.62 106 ARG A CA 1
ATOM 790 C C . ARG A 1 106 ? -18.095 4.539 6.146 1.00 94.62 106 ARG A C 1
ATOM 792 O O . ARG A 1 106 ? -17.691 5.395 5.361 1.00 94.62 106 ARG A O 1
ATOM 799 N N . ALA A 1 107 ? -19.229 4.659 6.839 1.00 94.2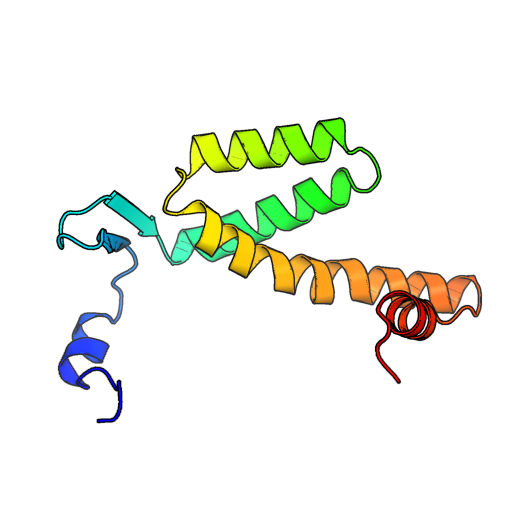5 107 ALA A N 1
ATOM 800 C CA . ALA A 1 107 ? -20.058 5.858 6.766 1.00 94.25 107 ALA A CA 1
ATOM 801 C C . ALA A 1 107 ? -19.265 7.106 7.175 1.00 94.25 107 ALA A C 1
ATOM 803 O O . ALA A 1 107 ? -19.359 8.146 6.521 1.00 94.25 107 ALA A O 1
ATOM 804 N N . LYS A 1 108 ? -18.409 6.997 8.203 1.00 94.25 108 LYS A N 1
ATOM 805 C CA . LYS A 1 108 ? -17.583 8.130 8.629 1.00 94.25 108 LYS A CA 1
ATOM 806 C C . LYS A 1 108 ? -16.553 8.550 7.578 1.00 94.25 108 LYS A C 1
ATOM 808 O O . LYS A 1 108 ? -16.351 9.746 7.379 1.00 94.25 108 LYS A O 1
ATOM 813 N N . MET A 1 109 ? -15.905 7.602 6.901 1.00 94.25 109 MET A N 1
ATOM 814 C CA . MET A 1 109 ? -14.988 7.918 5.801 1.00 94.25 109 MET A CA 1
ATOM 815 C C . MET A 1 109 ? -15.721 8.543 4.611 1.00 94.25 109 MET A C 1
ATOM 817 O O . MET A 1 109 ? -15.200 9.491 4.028 1.00 94.25 109 MET A O 1
ATOM 821 N N . ALA A 1 110 ? -16.926 8.065 4.278 1.00 93.44 110 ALA A N 1
ATOM 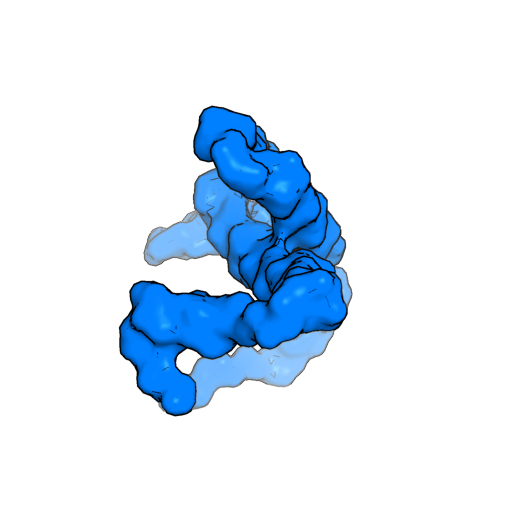822 C CA . ALA A 1 110 ? -17.749 8.652 3.221 1.00 93.44 110 ALA A CA 1
ATOM 823 C C . ALA A 1 110 ? -18.110 10.115 3.533 1.00 93.44 110 ALA A C 1
ATOM 825 O O . ALA A 1 110 ? -17.892 10.989 2.695 1.00 93.44 110 ALA A O 1
ATOM 826 N N . GLU A 1 111 ? -18.540 10.400 4.768 1.00 94.25 111 GLU A N 1
ATOM 827 C CA . GLU A 1 111 ? -18.800 11.762 5.254 1.00 94.25 111 GLU A CA 1
ATOM 828 C C . GLU A 1 111 ? -17.557 12.659 5.122 1.00 94.25 111 GLU A C 1
ATOM 830 O O . GLU A 1 111 ? -17.634 13.744 4.546 1.00 94.25 111 GLU A O 1
ATOM 835 N N . ILE A 1 112 ? -16.396 12.202 5.613 1.00 93.56 112 ILE A N 1
ATOM 836 C CA . ILE A 1 112 ? -15.132 12.960 5.553 1.00 93.56 112 ILE A CA 1
ATOM 837 C C . ILE A 1 112 ? -14.698 13.204 4.104 1.00 93.56 112 ILE A C 1
ATOM 839 O O . ILE A 1 112 ? -14.222 14.289 3.773 1.00 93.56 112 ILE A O 1
ATOM 843 N N . GLY A 1 113 ? -14.862 12.203 3.240 1.00 90.38 113 GLY A N 1
ATOM 844 C CA . GLY A 1 113 ? -14.527 12.279 1.822 1.00 90.38 113 GLY A CA 1
ATOM 845 C C . GLY A 1 113 ? -15.519 13.091 0.985 1.00 90.38 113 GLY A C 1
ATOM 846 O O . GLY A 1 113 ? -15.285 13.264 -0.209 1.00 90.38 113 GLY A O 1
ATOM 847 N N . GLY A 1 114 ? -16.621 13.572 1.571 1.00 90.75 114 GLY A N 1
ATOM 848 C CA . GLY A 1 114 ? -17.688 14.259 0.840 1.00 90.75 114 GLY A CA 1
ATOM 849 C C . GLY A 1 114 ? -18.437 13.352 -0.143 1.00 90.75 114 GLY A C 1
ATOM 850 O O . GLY A 1 114 ? -19.027 13.838 -1.107 1.00 90.75 114 GLY A O 1
ATOM 851 N N . ILE A 1 115 ? -18.394 12.036 0.074 1.00 86.38 115 ILE A N 1
ATOM 852 C CA . ILE A 1 115 ? -19.124 11.046 -0.712 1.00 86.38 115 ILE A CA 1
ATOM 853 C C . ILE A 1 115 ? -20.502 10.912 -0.066 1.00 86.38 115 ILE A C 1
ATOM 855 O O . ILE A 1 115 ? -20.619 10.434 1.061 1.00 86.38 115 ILE A O 1
ATOM 859 N N . ASN A 1 116 ? -21.550 11.353 -0.765 1.00 63.69 116 ASN A N 1
ATOM 860 C CA . ASN A 1 116 ? -22.921 11.116 -0.318 1.00 63.69 116 ASN A CA 1
ATOM 861 C C . ASN A 1 116 ? -23.199 9.608 -0.414 1.00 63.69 116 ASN A C 1
ATOM 863 O O . ASN A 1 116 ? -23.368 9.093 -1.521 1.00 63.69 116 ASN A O 1
ATOM 867 N N . ALA A 1 117 ? -23.169 8.924 0.730 1.00 56.00 117 ALA A N 1
ATOM 868 C CA . ALA A 1 117 ? -23.591 7.534 0.882 1.00 56.00 117 ALA A CA 1
ATOM 869 C C . ALA A 1 117 ? -25.120 7.431 0.973 1.00 56.00 117 ALA A C 1
ATOM 871 O O . ALA A 1 117 ? -25.733 8.325 1.604 1.00 56.00 117 ALA A O 1
#

Foldseek 3Di:
DPPDDPPVVVVVCVVVQKDFDADPVRHGPFIGGNVVLLVLLCVLLVQCLVCVVPPPSNVVSLVVLCVVGPPRCSVSSPVNNVCCNVPVNVVVVQVVCCVVPVDRVVVVVCVVVVNDD